Protein AF-A0A528IJU9-F1 (afdb_monomer)

Structure (mmCIF, N/CA/C/O backbone):
data_AF-A0A528IJU9-F1
#
_entry.id   AF-A0A528IJU9-F1
#
loop_
_atom_site.group_PDB
_atom_site.id
_atom_site.type_symbol
_atom_site.label_atom_id
_atom_site.label_alt_id
_atom_site.label_comp_id
_atom_site.label_asym_id
_atom_site.label_entity_id
_atom_site.label_seq_id
_atom_site.pdbx_PDB_ins_code
_atom_site.Cartn_x
_atom_site.Cartn_y
_atom_site.Cartn_z
_atom_site.occupancy
_atom_sit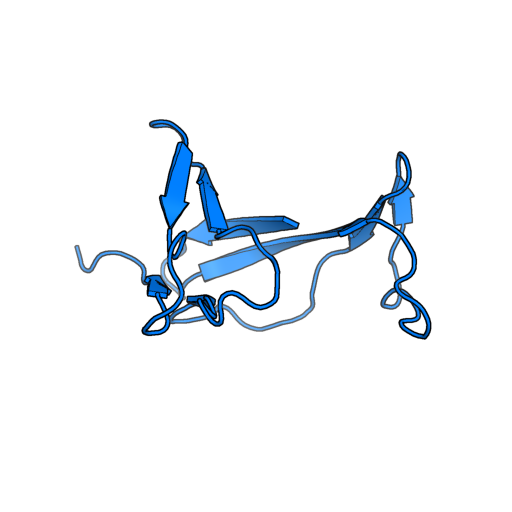e.B_iso_or_equiv
_atom_site.auth_seq_id
_atom_site.auth_comp_id
_atom_site.auth_asym_id
_atom_site.auth_atom_id
_atom_site.pdbx_PDB_model_num
ATOM 1 N N . GLN A 1 1 ? 5.476 -1.451 -2.246 1.00 90.06 1 GLN A N 1
ATOM 2 C CA . GLN A 1 1 ? 5.212 -1.006 -0.862 1.00 90.06 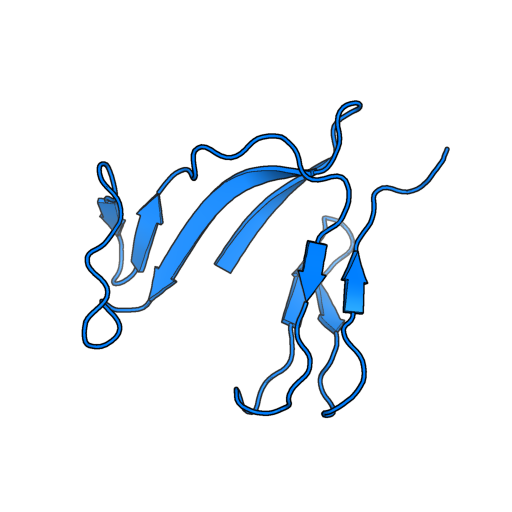1 GLN A CA 1
ATOM 3 C C . GLN A 1 1 ? 4.157 0.078 -0.913 1.00 90.06 1 GLN A C 1
ATOM 5 O O . GLN A 1 1 ? 4.158 0.860 -1.857 1.00 90.06 1 GLN A O 1
ATOM 10 N N . GLU A 1 2 ? 3.259 0.102 0.063 1.00 93.81 2 GLU A N 1
ATOM 11 C CA . GLU A 1 2 ? 2.157 1.058 0.120 1.00 93.81 2 GLU A CA 1
ATOM 12 C C . GLU A 1 2 ? 1.952 1.512 1.559 1.00 93.81 2 GLU A C 1
ATOM 14 O O . GLU A 1 2 ? 2.028 0.697 2.482 1.00 93.81 2 GLU A O 1
ATOM 19 N N . ASP A 1 3 ? 1.670 2.797 1.726 1.00 94.88 3 ASP A N 1
ATOM 20 C CA . ASP A 1 3 ? 1.387 3.415 3.011 1.00 94.88 3 ASP A CA 1
ATOM 21 C C . ASP A 1 3 ? -0.084 3.844 3.042 1.00 94.88 3 ASP A C 1
ATOM 23 O O . ASP A 1 3 ? -0.547 4.646 2.224 1.00 94.88 3 ASP A O 1
ATOM 27 N N . TRP A 1 4 ? -0.827 3.291 3.999 1.00 95.06 4 TRP A N 1
ATOM 28 C CA . TRP A 1 4 ? -2.276 3.445 4.121 1.00 95.06 4 TRP A CA 1
ATOM 29 C C . TRP A 1 4 ? -2.652 4.106 5.448 1.00 95.06 4 TRP A C 1
ATOM 31 O O . TRP A 1 4 ? -2.011 3.886 6.476 1.00 95.06 4 TRP A O 1
ATOM 41 N N . LYS A 1 5 ? -3.731 4.890 5.439 1.00 93.94 5 LYS A N 1
ATOM 42 C CA . LYS A 1 5 ? -4.327 5.509 6.626 1.00 93.94 5 LYS A CA 1
ATOM 43 C C . LYS A 1 5 ? -5.730 4.972 6.853 1.00 93.94 5 LYS A C 1
ATOM 45 O O . LYS A 1 5 ? -6.521 4.868 5.919 1.00 93.94 5 LYS A O 1
ATOM 50 N N . VAL A 1 6 ? -6.051 4.673 8.107 1.00 92.50 6 VAL A N 1
ATOM 51 C CA . VAL A 1 6 ? -7.423 4.358 8.514 1.00 92.50 6 VAL A CA 1
ATOM 52 C C . VAL A 1 6 ? -8.169 5.672 8.730 1.00 92.50 6 VAL A C 1
ATOM 54 O O . VAL A 1 6 ? -7.722 6.523 9.494 1.00 92.50 6 VAL A O 1
ATOM 57 N N . THR A 1 7 ? -9.298 5.837 8.052 1.00 91.31 7 THR A N 1
ATOM 58 C CA . THR A 1 7 ? -10.175 7.009 8.153 1.00 91.31 7 THR A CA 1
ATOM 59 C C . THR A 1 7 ? -11.625 6.555 8.351 1.00 91.31 7 THR A C 1
ATOM 61 O O . THR A 1 7 ? -11.937 5.393 8.072 1.00 91.31 7 THR A O 1
ATOM 64 N N . PRO A 1 8 ? -12.548 7.446 8.762 1.00 89.38 8 PRO A N 1
ATOM 65 C CA . PRO A 1 8 ? -13.969 7.104 8.848 1.00 89.38 8 PRO A CA 1
ATOM 66 C C . PRO A 1 8 ? -14.587 6.641 7.517 1.00 89.38 8 PRO A C 1
ATOM 68 O O . PRO A 1 8 ? -15.560 5.896 7.523 1.00 89.38 8 PRO A O 1
ATOM 71 N N . SER A 1 9 ? -14.033 7.059 6.372 1.00 89.31 9 SER A N 1
ATOM 72 C CA . SER A 1 9 ? -14.497 6.648 5.039 1.00 89.31 9 SER A CA 1
ATOM 73 C C . SER A 1 9 ? -13.846 5.352 4.534 1.00 89.31 9 SER A C 1
ATOM 75 O O . SER A 1 9 ? -14.264 4.825 3.502 1.00 89.31 9 SER A O 1
ATOM 77 N N . GLY A 1 10 ? -12.852 4.815 5.251 1.00 92.00 10 GLY A N 1
ATOM 78 C CA . GLY A 1 10 ? -12.145 3.580 4.913 1.00 92.00 10 GLY A CA 1
ATOM 79 C C . GLY A 1 10 ? -10.623 3.728 4.926 1.00 92.00 10 GLY A C 1
ATOM 80 O O . GLY A 1 10 ? -10.059 4.60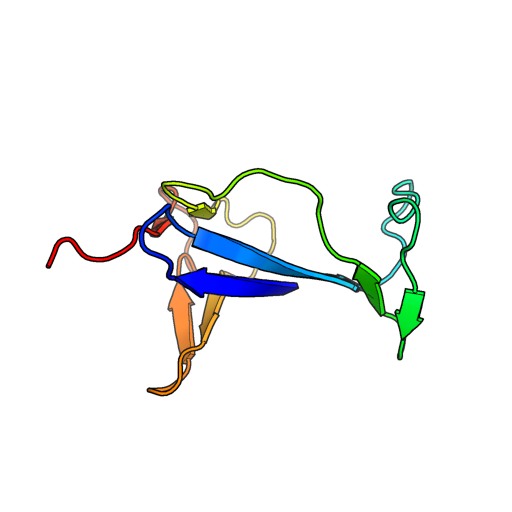4 5.581 1.00 92.00 10 GLY A O 1
ATOM 81 N N . LEU A 1 11 ? -9.947 2.839 4.201 1.00 94.19 11 LEU A N 1
ATOM 82 C CA . LEU A 1 11 ? -8.498 2.827 4.026 1.00 94.19 11 LEU A CA 1
ATOM 83 C C . LEU A 1 11 ? -8.118 3.776 2.885 1.00 94.19 11 LEU A C 1
ATOM 85 O O . LEU A 1 11 ? -8.411 3.507 1.720 1.00 94.19 11 LEU A O 1
ATOM 89 N N . GLU A 1 12 ? -7.473 4.889 3.213 1.00 95.75 12 GLU A N 1
ATOM 90 C CA . GLU A 1 12 ? -6.972 5.859 2.238 1.00 95.75 12 GLU A CA 1
ATOM 91 C C . GLU A 1 12 ? -5.494 5.592 1.950 1.00 95.75 12 GLU A C 1
ATOM 93 O O . GLU A 1 12 ? -4.682 5.522 2.876 1.00 95.75 12 GLU A O 1
ATOM 98 N N . ILE A 1 13 ? -5.128 5.460 0.672 1.00 95.44 13 ILE A N 1
ATOM 99 C CA . ILE A 1 13 ? -3.723 5.333 0.284 1.00 95.44 13 ILE A CA 1
ATOM 100 C C . ILE A 1 13 ? -3.045 6.701 0.313 1.00 95.44 13 ILE A C 1
ATOM 102 O O . ILE A 1 13 ? -3.448 7.644 -0.371 1.00 95.44 13 ILE A O 1
ATOM 106 N N . ALA A 1 14 ? -2.004 6.813 1.131 1.00 94.69 14 ALA A N 1
ATOM 107 C CA . ALA A 1 14 ? -1.206 8.022 1.234 1.00 94.69 14 ALA A CA 1
ATOM 108 C C . ALA A 1 14 ? -0.104 8.043 0.168 1.00 94.69 14 ALA A C 1
ATOM 110 O O . ALA A 1 14 ? 0.112 9.080 -0.461 1.00 94.69 14 ALA A O 1
ATOM 111 N N . GLU A 1 15 ? 0.558 6.902 -0.044 1.00 94.56 15 GLU A N 1
ATOM 112 C CA . GLU A 1 15 ? 1.695 6.757 -0.953 1.00 94.56 15 GLU A CA 1
ATOM 113 C C . GLU A 1 15 ? 1.833 5.304 -1.433 1.00 94.56 15 GLU A C 1
ATOM 115 O O . GLU A 1 15 ? 1.585 4.359 -0.683 1.00 94.56 15 GLU A O 1
ATOM 120 N N . ALA A 1 16 ? 2.255 5.127 -2.683 1.00 93.06 16 ALA A N 1
ATOM 121 C CA . ALA A 1 16 ? 2.656 3.851 -3.257 1.00 93.06 16 ALA A CA 1
ATOM 122 C C . ALA A 1 16 ? 4.066 3.958 -3.837 1.00 93.06 16 ALA A C 1
ATOM 124 O O . ALA A 1 16 ? 4.478 5.002 -4.350 1.00 93.06 16 ALA A O 1
ATOM 125 N N . ARG A 1 17 ? 4.807 2.851 -3.769 1.00 91.62 17 ARG A N 1
ATOM 126 C CA . ARG A 1 17 ? 6.172 2.773 -4.285 1.00 91.62 17 ARG A CA 1
ATOM 127 C C . ARG A 1 17 ? 6.500 1.408 -4.866 1.00 91.62 17 ARG A C 1
ATOM 129 O O . ARG A 1 17 ? 6.255 0.372 -4.238 1.00 91.62 17 ARG A O 1
ATOM 136 N N . ILE A 1 18 ? 7.101 1.424 -6.053 1.00 87.38 18 ILE A N 1
ATOM 137 C CA . ILE A 1 18 ? 7.524 0.232 -6.802 1.00 87.38 18 ILE A CA 1
ATOM 138 C C . ILE A 1 18 ? 9.032 0.281 -7.067 1.00 87.38 18 ILE A C 1
ATOM 140 O O . ILE A 1 18 ? 9.570 1.336 -7.409 1.00 87.38 18 ILE A O 1
ATOM 144 N N . LYS A 1 19 ? 9.728 -0.842 -6.846 1.00 84.38 19 LYS A N 1
ATOM 145 C CA . LYS A 1 19 ? 11.181 -0.932 -7.039 1.00 84.38 19 LYS A CA 1
ATOM 146 C C . LYS A 1 19 ? 11.473 -1.389 -8.455 1.00 84.38 19 LYS A C 1
ATOM 148 O O . LYS A 1 19 ? 11.034 -2.466 -8.850 1.00 84.38 19 LYS A O 1
ATOM 153 N 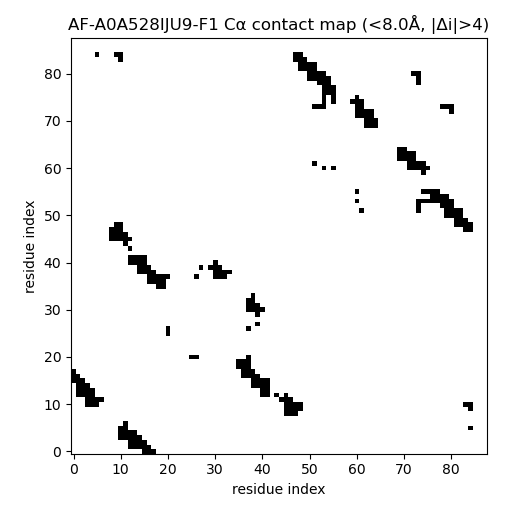N . GLY A 1 20 ? 12.250 -0.585 -9.173 1.00 73.00 20 GLY A N 1
ATOM 154 C CA . GLY A 1 20 ? 12.487 -0.783 -10.597 1.00 73.00 20 GLY A CA 1
ATOM 155 C C . GLY A 1 20 ? 11.254 -0.469 -11.449 1.00 73.00 20 GLY A C 1
ATOM 156 O O . GLY A 1 20 ? 10.108 -0.578 -11.014 1.00 73.00 20 GLY A O 1
ATOM 157 N N . SER A 1 21 ? 11.488 -0.071 -12.696 1.00 61.34 21 SER A N 1
ATOM 158 C CA . SER A 1 21 ? 10.471 -0.166 -13.740 1.00 61.34 21 SER A CA 1
ATOM 159 C C . SER A 1 21 ? 10.375 -1.647 -14.099 1.00 61.34 21 SER A C 1
ATOM 161 O O . SER A 1 21 ? 11.187 -2.144 -14.882 1.00 61.34 21 SER A O 1
ATOM 163 N N . GLY A 1 22 ? 9.475 -2.394 -13.451 1.00 53.62 22 GLY A N 1
ATOM 164 C CA . GLY A 1 22 ? 9.199 -3.774 -13.857 1.00 53.62 22 GLY A CA 1
ATOM 165 C C . GLY A 1 22 ? 9.019 -3.806 -15.375 1.00 53.62 22 GLY A C 1
ATOM 166 O O . GLY A 1 22 ? 8.398 -2.892 -15.913 1.00 53.62 22 GLY A O 1
ATOM 167 N N . ALA A 1 23 ? 9.641 -4.767 -16.062 1.00 41.16 23 ALA A N 1
ATOM 168 C CA . ALA A 1 23 ? 9.674 -4.817 -17.523 1.00 41.16 23 ALA A CA 1
ATOM 169 C C . ALA A 1 23 ? 8.275 -4.539 -18.115 1.00 41.16 23 ALA A C 1
ATOM 171 O O . ALA A 1 23 ? 7.374 -5.362 -17.983 1.00 41.16 23 ALA A O 1
ATOM 172 N N . GLY A 1 24 ? 8.085 -3.353 -18.707 1.00 55.81 24 GLY A N 1
ATOM 173 C CA . GLY A 1 24 ? 6.826 -2.943 -19.340 1.00 55.81 24 GLY A CA 1
ATOM 174 C C . GLY A 1 24 ? 5.814 -2.159 -18.490 1.00 55.81 24 GLY A C 1
ATOM 175 O O . GLY A 1 24 ? 4.730 -1.886 -18.995 1.00 55.81 24 GLY A O 1
ATOM 176 N N . MET A 1 25 ? 6.119 -1.764 -17.249 1.00 59.53 25 MET A N 1
ATOM 177 C CA . MET A 1 25 ? 5.270 -0.835 -16.486 1.00 59.53 25 MET A CA 1
ATOM 178 C C . MET A 1 25 ? 5.880 0.569 -16.469 1.00 59.53 25 MET A C 1
ATOM 180 O O . MET A 1 25 ? 6.860 0.825 -15.767 1.00 59.53 25 MET A O 1
ATOM 184 N N . GLU A 1 26 ? 5.289 1.476 -17.246 1.00 71.69 26 GLU A N 1
ATOM 185 C CA . GLU A 1 26 ? 5.557 2.913 -17.156 1.00 71.69 26 GLU A CA 1
ATOM 186 C C . GLU A 1 26 ? 5.072 3.415 -15.780 1.00 71.69 26 GLU A C 1
ATOM 188 O O . GLU A 1 26 ? 3.931 3.126 -15.394 1.00 71.69 26 GLU A O 1
ATOM 193 N N . PRO A 1 27 ? 5.908 4.123 -15.001 1.00 74.44 27 PRO A N 1
ATOM 194 C CA . PRO A 1 27 ? 5.472 4.728 -13.751 1.00 74.44 27 PRO A CA 1
ATOM 195 C C . PRO A 1 27 ? 4.265 5.651 -13.992 1.00 74.44 27 PRO A C 1
ATOM 197 O O . PRO A 1 27 ? 4.262 6.391 -14.977 1.00 74.44 27 PRO A O 1
ATOM 200 N N . PRO A 1 28 ? 3.254 5.662 -13.104 1.00 80.19 28 PRO A N 1
ATOM 201 C CA . PRO A 1 28 ? 2.118 6.570 -13.230 1.00 80.19 28 PRO A CA 1
ATOM 202 C C . PRO A 1 28 ? 2.543 8.037 -13.356 1.00 80.19 28 PRO A C 1
ATOM 204 O O . PRO A 1 28 ? 3.573 8.444 -12.813 1.00 80.19 28 PRO A O 1
ATOM 207 N N . GLU A 1 29 ? 1.722 8.858 -14.010 1.00 81.81 29 GLU A N 1
ATOM 208 C CA . GLU A 1 29 ? 1.974 10.296 -14.126 1.00 81.81 29 GLU A 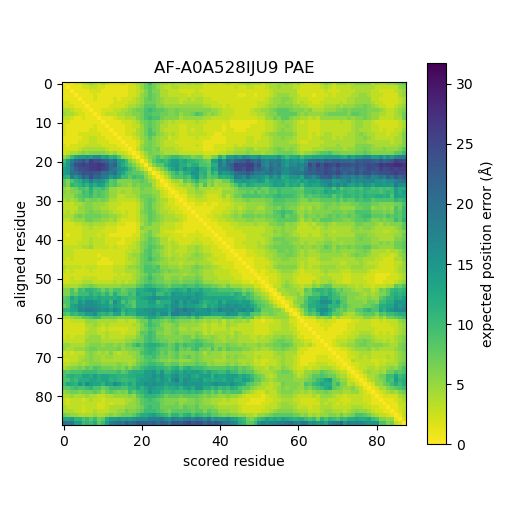CA 1
ATOM 209 C C . GLU A 1 29 ? 2.187 10.940 -12.742 1.00 81.81 29 GLU A C 1
ATOM 211 O O . GLU A 1 29 ? 1.437 10.700 -11.792 1.00 81.81 29 GLU A O 1
ATOM 216 N N . GLY A 1 30 ? 3.237 11.757 -12.624 1.00 83.75 30 GLY A N 1
ATOM 217 C CA . GLY A 1 30 ? 3.635 12.377 -11.358 1.00 83.75 30 GLY A CA 1
ATOM 218 C C . GLY A 1 30 ? 4.466 11.476 -10.438 1.00 83.75 30 GLY A C 1
ATOM 219 O O . GLY A 1 30 ? 4.749 11.876 -9.309 1.00 83.75 30 GLY A O 1
ATOM 220 N N . SER A 1 31 ? 4.877 10.289 -10.897 1.00 89.12 31 SER A N 1
ATOM 221 C CA . SER A 1 31 ? 5.843 9.461 -10.171 1.00 89.12 31 SER A CA 1
ATOM 222 C C . SER A 1 31 ? 7.212 10.129 -10.108 1.00 89.12 31 SER A C 1
ATOM 224 O O . SER A 1 31 ? 7.726 10.632 -11.106 1.00 89.12 31 SER A O 1
ATOM 226 N N . VAL A 1 32 ? 7.840 10.076 -8.936 1.00 89.38 32 VAL A N 1
ATOM 227 C CA . VAL A 1 32 ? 9.199 10.572 -8.713 1.00 89.38 32 VAL A CA 1
ATOM 228 C C . VAL A 1 32 ? 10.111 9.397 -8.401 1.00 89.38 32 VAL A C 1
ATOM 230 O O . VAL A 1 32 ? 9.822 8.605 -7.505 1.00 89.38 32 VAL A O 1
ATOM 233 N N . LEU A 1 33 ? 11.228 9.294 -9.120 1.00 89.62 33 LEU A N 1
ATOM 234 C CA . LEU A 1 33 ? 12.260 8.308 -8.821 1.00 89.62 33 LEU A CA 1
ATOM 235 C C . LEU A 1 33 ? 13.072 8.769 -7.602 1.00 89.62 33 LEU A C 1
ATOM 237 O O . LEU A 1 33 ? 13.704 9.824 -7.636 1.00 89.62 33 LEU A O 1
ATOM 241 N N . ARG A 1 34 ? 13.058 7.980 -6.527 1.00 89.31 34 ARG A N 1
ATOM 242 C CA . ARG A 1 34 ? 13.833 8.201 -5.299 1.00 89.31 34 ARG A CA 1
ATOM 243 C C . ARG A 1 34 ? 14.505 6.900 -4.889 1.00 89.31 34 ARG A C 1
ATOM 245 O O . ARG A 1 34 ? 13.825 5.900 -4.687 1.00 89.31 34 ARG A O 1
ATOM 252 N N . ASP A 1 35 ? 15.833 6.900 -4.815 1.00 87.44 35 ASP A N 1
ATOM 253 C CA . ASP A 1 35 ? 16.634 5.755 -4.352 1.00 87.44 35 ASP A CA 1
ATOM 254 C C . ASP A 1 35 ? 16.288 4.417 -5.045 1.00 87.44 35 ASP A C 1
ATOM 256 O O . ASP A 1 35 ? 16.227 3.355 -4.423 1.00 87.44 35 ASP A O 1
ATOM 260 N N . GLY A 1 36 ? 16.016 4.460 -6.357 1.00 86.31 36 GLY A N 1
ATOM 261 C CA . GLY A 1 36 ? 15.647 3.282 -7.158 1.00 86.31 36 GLY A CA 1
ATOM 262 C C . GLY A 1 36 ? 14.180 2.840 -7.041 1.00 86.31 36 GLY A C 1
ATOM 263 O O . GLY A 1 36 ? 13.803 1.804 -7.598 1.00 86.31 36 GLY A O 1
ATOM 264 N N . TRP A 1 37 ? 13.349 3.620 -6.349 1.00 89.69 37 TRP A N 1
ATOM 265 C CA . TRP A 1 37 ? 11.906 3.428 -6.235 1.00 89.69 37 TRP A CA 1
ATOM 266 C C . TRP A 1 37 ? 11.145 4.528 -6.961 1.00 89.69 37 TRP A C 1
ATOM 268 O O . TRP A 1 37 ? 11.412 5.711 -6.768 1.00 89.69 37 TRP A O 1
ATOM 278 N N . TRP A 1 38 ? 10.147 4.149 -7.748 1.00 90.50 38 TRP A N 1
ATOM 279 C CA . TRP A 1 38 ? 9.159 5.097 -8.249 1.00 90.50 38 TRP A CA 1
ATOM 280 C C . TRP A 1 38 ? 8.103 5.313 -7.178 1.00 90.50 38 TRP A C 1
ATOM 282 O O . TRP A 1 38 ? 7.406 4.368 -6.808 1.00 90.50 38 TRP A O 1
ATOM 292 N N . VAL A 1 39 ? 8.015 6.541 -6.677 1.00 92.19 39 VAL A N 1
ATOM 293 C CA . VAL A 1 39 ? 7.109 6.956 -5.604 1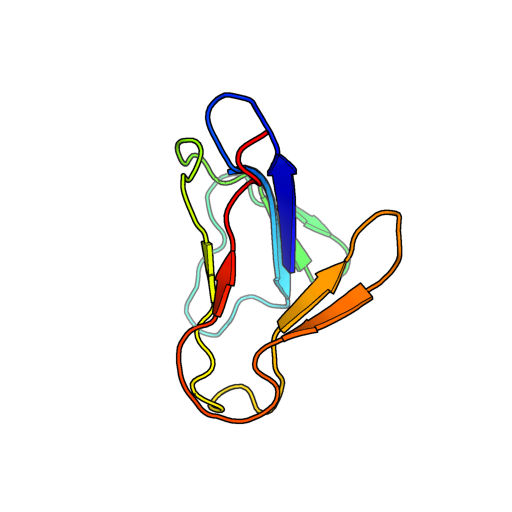.00 92.19 39 VAL A CA 1
ATOM 294 C C . VAL A 1 39 ? 6.003 7.821 -6.191 1.00 92.19 39 VAL A C 1
ATOM 296 O O . VAL A 1 39 ? 6.285 8.774 -6.916 1.00 92.19 39 VAL A O 1
ATOM 299 N N . TYR A 1 40 ? 4.750 7.512 -5.874 1.00 91.44 40 TYR A N 1
ATOM 300 C CA . TYR A 1 40 ? 3.590 8.257 -6.358 1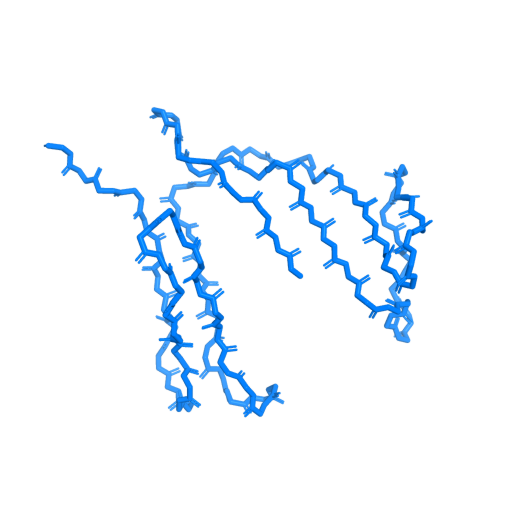.00 91.44 40 TYR A CA 1
ATOM 301 C C . TYR A 1 40 ? 2.425 8.186 -5.371 1.00 91.44 40 TYR A C 1
ATOM 303 O O . TYR A 1 40 ? 2.370 7.314 -4.505 1.00 91.44 40 TYR A O 1
ATOM 311 N N . LYS A 1 41 ? 1.460 9.101 -5.517 1.00 92.06 41 LYS A N 1
ATOM 312 C CA . LYS A 1 41 ? 0.188 9.055 -4.787 1.00 92.06 41 LYS A CA 1
ATOM 313 C C . LYS A 1 41 ? -0.919 8.544 -5.716 1.00 92.06 41 LYS A C 1
ATOM 315 O O . LYS A 1 41 ? -1.327 9.284 -6.615 1.00 92.06 41 LYS A O 1
ATOM 320 N N . PRO A 1 42 ? -1.427 7.315 -5.520 1.00 90.62 42 PRO A N 1
ATOM 321 C CA . PRO A 1 42 ? -2.535 6.804 -6.318 1.00 90.62 42 PRO A CA 1
ATOM 322 C C . PRO A 1 42 ? -3.796 7.653 -6.132 1.00 90.62 42 PRO A C 1
ATOM 324 O O . PRO A 1 42 ? -4.132 8.064 -5.022 1.00 90.62 42 PRO A O 1
ATOM 327 N N . ARG A 1 43 ? -4.524 7.896 -7.225 1.00 90.31 43 ARG A N 1
ATOM 328 C CA . ARG A 1 43 ? -5.792 8.643 -7.222 1.00 90.31 43 ARG A CA 1
ATOM 329 C C . ARG A 1 43 ? -6.980 7.685 -7.196 1.00 90.31 43 ARG A C 1
ATOM 331 O O . ARG A 1 43 ? -7.742 7.601 -8.152 1.00 90.31 43 ARG A O 1
ATOM 338 N N . ILE A 1 44 ? -7.104 6.940 -6.104 1.00 91.69 44 ILE A N 1
ATOM 339 C CA . ILE A 1 44 ? -8.221 6.018 -5.870 1.00 91.69 44 ILE A CA 1
ATOM 340 C C . ILE A 1 44 ? -9.061 6.498 -4.688 1.00 91.69 44 ILE A C 1
ATOM 342 O O . ILE A 1 44 ? -8.552 7.144 -3.774 1.00 91.69 44 ILE A O 1
ATOM 346 N N . ALA A 1 45 ? -10.356 6.180 -4.705 1.00 94.12 45 ALA A N 1
ATOM 347 C CA . ALA A 1 45 ? -11.228 6.438 -3.563 1.00 94.12 45 ALA A CA 1
ATOM 348 C C . ALA A 1 45 ? -10.777 5.621 -2.333 1.00 94.12 45 ALA A C 1
ATOM 350 O O . ALA A 1 45 ? -10.123 4.585 -2.502 1.00 94.12 45 ALA A O 1
ATOM 351 N N . PRO A 1 46 ? -11.150 6.024 -1.106 1.00 94.25 46 PRO A N 1
ATOM 352 C CA . PRO A 1 46 ? -10.938 5.202 0.079 1.00 94.25 46 PRO A CA 1
ATOM 353 C C . PRO A 1 46 ? -11.506 3.788 -0.100 1.00 94.25 46 PRO A C 1
ATOM 355 O O . PRO A 1 46 ? -12.623 3.592 -0.585 1.00 94.25 46 PRO A O 1
ATOM 358 N N . GLN A 1 47 ? -10.716 2.788 0.277 1.00 95.00 47 GLN A N 1
ATOM 359 C CA . GLN A 1 47 ? -11.048 1.379 0.113 1.00 95.00 47 GLN A CA 1
ATOM 360 C C . GLN A 1 47 ? -11.703 0.840 1.384 1.00 95.00 47 GLN A C 1
ATOM 362 O O . GLN A 1 47 ? -11.196 1.017 2.489 1.00 95.00 47 GLN A O 1
ATOM 367 N N . ARG A 1 48 ? -12.813 0.105 1.249 1.00 93.25 48 ARG A N 1
ATOM 368 C CA . ARG A 1 48 ? -13.445 -0.561 2.408 1.00 93.25 48 ARG A CA 1
ATOM 369 C C . ARG A 1 48 ? -12.638 -1.755 2.919 1.00 93.25 48 ARG A C 1
ATOM 371 O O . ARG A 1 48 ? -12.780 -2.156 4.069 1.00 93.25 48 ARG A O 1
ATOM 378 N N . ARG A 1 49 ? -11.845 -2.366 2.038 1.00 92.50 49 ARG A N 1
ATOM 379 C CA . ARG A 1 49 ? -10.993 -3.517 2.330 1.00 92.50 49 ARG A CA 1
ATOM 380 C C . ARG A 1 49 ? -9.813 -3.560 1.373 1.00 92.50 49 ARG A C 1
ATOM 382 O O . ARG A 1 49 ? -9.963 -3.158 0.223 1.00 92.50 49 ARG A O 1
ATOM 389 N N . LEU A 1 50 ? -8.702 -4.125 1.825 1.00 91.12 50 LEU A N 1
ATOM 390 C CA . LEU A 1 50 ? -7.592 -4.534 0.965 1.00 91.12 50 LEU A CA 1
ATOM 391 C C . LEU A 1 50 ? -7.604 -6.051 0.855 1.00 91.12 50 LEU A C 1
ATOM 3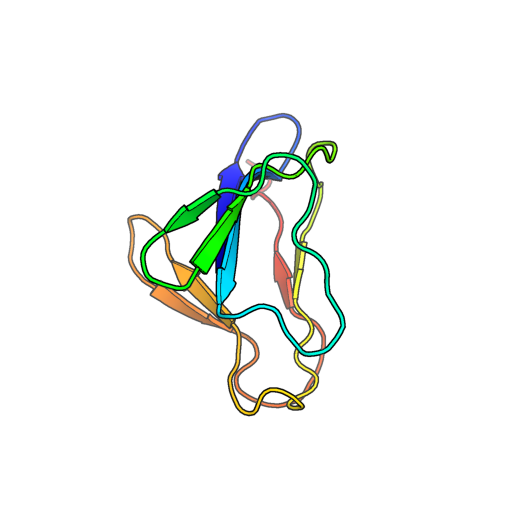93 O O . LEU A 1 50 ? -7.789 -6.743 1.856 1.00 91.12 50 LEU A O 1
ATOM 397 N N . VAL A 1 51 ? -7.432 -6.563 -0.358 1.00 91.00 51 VAL A N 1
ATOM 398 C CA . VAL A 1 51 ? -7.339 -8.000 -0.621 1.00 91.00 51 VAL A CA 1
ATOM 399 C C . VAL A 1 51 ? -5.902 -8.292 -1.013 1.00 91.00 51 VAL A C 1
ATOM 401 O O . VAL A 1 51 ? -5.447 -7.894 -2.080 1.00 91.00 51 VAL A O 1
ATOM 404 N N . LEU A 1 52 ? -5.186 -8.958 -0.119 1.00 88.19 52 LEU A N 1
ATOM 405 C CA . LEU A 1 52 ? -3.793 -9.325 -0.289 1.00 88.19 52 LEU A CA 1
ATOM 406 C C . LEU A 1 52 ? -3.733 -10.746 -0.848 1.00 88.19 52 LEU A C 1
ATOM 408 O O . LEU A 1 52 ? -4.120 -11.711 -0.180 1.00 88.19 52 LEU A O 1
ATOM 412 N N . ALA A 1 53 ? -3.285 -10.871 -2.095 1.00 84.25 53 ALA A N 1
ATOM 413 C CA . ALA A 1 53 ? -3.137 -12.167 -2.743 1.00 84.25 53 ALA A CA 1
ATOM 414 C C . ALA A 1 53 ? -2.017 -12.973 -2.071 1.00 84.25 53 ALA A C 1
ATOM 416 O O . ALA A 1 53 ? -0.895 -12.490 -1.961 1.00 84.25 53 ALA A O 1
ATOM 417 N N . ALA A 1 54 ? -2.305 -14.203 -1.651 1.00 80.88 54 ALA A N 1
ATOM 418 C CA . ALA A 1 54 ? -1.330 -15.128 -1.071 1.00 80.88 54 ALA A CA 1
ATOM 419 C C . ALA A 1 54 ? -1.089 -16.310 -2.023 1.00 80.88 54 ALA A C 1
ATOM 421 O O . ALA A 1 54 ? -1.166 -17.471 -1.638 1.00 80.88 54 ALA A O 1
ATOM 422 N N . SER A 1 55 ? -0.842 -16.024 -3.306 1.00 73.75 55 SER A N 1
ATOM 423 C CA . SER A 1 55 ? -0.701 -17.066 -4.336 1.00 73.75 55 SER A CA 1
ATOM 424 C C . SER A 1 55 ? 0.597 -17.875 -4.226 1.00 73.75 55 SER A C 1
ATOM 426 O O . SER A 1 55 ? 0.753 -18.867 -4.929 1.00 73.75 55 SER A O 1
ATOM 428 N N . GLY A 1 56 ? 1.553 -17.440 -3.398 1.00 67.81 56 GLY A N 1
ATOM 429 C CA . GLY A 1 56 ? 2.894 -18.028 -3.310 1.00 67.81 56 GLY A CA 1
ATOM 430 C C . GLY A 1 56 ? 3.806 -17.710 -4.502 1.00 67.81 56 GLY A C 1
ATOM 431 O O . GLY A 1 56 ? 4.982 -18.056 -4.471 1.00 67.81 56 GLY A O 1
ATOM 432 N N . ALA A 1 57 ? 3.307 -17.014 -5.532 1.00 66.94 57 ALA A N 1
ATOM 433 C CA . ALA A 1 57 ? 4.059 -16.715 -6.754 1.00 66.94 57 ALA A CA 1
ATOM 434 C C . ALA A 1 57 ? 5.246 -15.762 -6.531 1.00 66.94 57 ALA A C 1
ATOM 436 O O . ALA A 1 57 ? 6.200 -15.767 -7.303 1.00 66.94 57 ALA A O 1
ATOM 437 N N . THR A 1 58 ? 5.194 -14.946 -5.479 1.00 66.56 58 THR A N 1
ATOM 438 C CA . THR A 1 58 ? 6.247 -13.993 -5.110 1.00 66.56 58 THR A CA 1
ATOM 439 C C . THR A 1 58 ? 7.326 -14.603 -4.216 1.00 66.56 58 THR A C 1
ATOM 441 O O . THR A 1 58 ? 8.295 -13.918 -3.912 1.00 66.56 58 THR A O 1
ATOM 444 N N . GLY A 1 59 ? 7.176 -15.858 -3.765 1.00 64.06 59 GLY A N 1
ATOM 445 C CA . GLY A 1 59 ? 8.088 -16.522 -2.818 1.00 64.06 59 GLY A CA 1
ATOM 446 C C . GLY A 1 59 ? 8.044 -15.968 -1.384 1.00 64.06 59 GLY A C 1
ATOM 447 O O . GLY A 1 59 ? 8.383 -16.675 -0.439 1.00 64.06 59 GLY A O 1
ATOM 448 N N . GLU A 1 60 ? 7.564 -14.737 -1.216 1.00 70.56 60 GLU A N 1
ATOM 449 C CA . GLU A 1 60 ? 7.390 -14.034 0.052 1.00 70.56 60 GLU A CA 1
ATOM 450 C C . GLU A 1 60 ? 5.926 -13.604 0.235 1.00 70.56 60 GLU A C 1
ATOM 452 O O . GLU A 1 60 ? 5.213 -13.341 -0.741 1.00 70.56 60 GLU A O 1
ATOM 457 N N . GLY A 1 61 ? 5.483 -13.547 1.495 1.00 82.88 61 GLY A N 1
ATOM 458 C CA . GLY A 1 61 ? 4.171 -13.024 1.877 1.00 82.88 61 GLY A CA 1
ATOM 459 C C . GLY A 1 61 ? 4.142 -11.494 1.958 1.00 82.88 61 GLY A C 1
ATOM 460 O O . GLY A 1 61 ? 5.028 -10.792 1.479 1.00 82.88 61 GLY A O 1
ATOM 461 N N . TRP A 1 62 ? 3.116 -10.964 2.613 1.00 88.38 62 TRP A N 1
ATOM 462 C CA . TRP A 1 62 ? 2.961 -9.539 2.887 1.00 88.38 62 TRP A CA 1
ATOM 463 C C . TRP A 1 62 ? 3.476 -9.194 4.278 1.00 88.38 62 TRP A C 1
ATOM 465 O O . TRP A 1 62 ? 3.169 -9.891 5.240 1.00 88.38 62 TRP A O 1
ATOM 475 N N . THR A 1 63 ? 4.152 -8.060 4.419 1.00 90.81 63 THR A N 1
ATOM 476 C CA . THR A 1 63 ? 4.506 -7.513 5.734 1.00 90.81 63 THR A CA 1
ATOM 477 C C . THR A 1 63 ? 3.598 -6.335 6.051 1.00 90.81 63 THR A C 1
ATOM 479 O O . THR A 1 63 ? 3.651 -5.306 5.380 1.00 90.81 63 THR A O 1
ATOM 482 N N . LEU A 1 64 ? 2.766 -6.471 7.086 1.00 91.06 64 LEU A N 1
ATOM 483 C CA . LEU A 1 64 ? 1.948 -5.381 7.611 1.00 91.06 64 LEU A CA 1
ATOM 484 C C . LEU A 1 64 ? 2.654 -4.751 8.807 1.00 91.06 64 LEU A C 1
ATOM 486 O O . LEU A 1 64 ? 2.800 -5.399 9.842 1.00 91.06 64 LEU A O 1
ATOM 490 N N . CYS A 1 65 ? 3.032 -3.483 8.682 1.00 91.81 65 CYS A N 1
ATOM 491 C CA . CYS A 1 65 ? 3.643 -2.705 9.754 1.00 91.81 65 CYS A CA 1
ATOM 492 C C . CYS A 1 65 ? 2.662 -1.690 10.344 1.00 91.81 65 CYS A C 1
ATOM 494 O O . CYS A 1 65 ? 1.933 -1.013 9.624 1.00 91.81 65 CYS A O 1
ATOM 496 N N . THR A 1 66 ? 2.670 -1.577 11.669 1.00 90.56 66 THR A N 1
ATOM 497 C CA . THR A 1 66 ? 1.917 -0.589 12.450 1.00 90.56 66 THR A CA 1
ATOM 498 C C . THR A 1 66 ? 2.828 0.016 13.519 1.00 90.56 66 THR A C 1
ATOM 500 O O . THR A 1 66 ? 3.960 -0.431 13.702 1.00 90.56 66 THR A O 1
ATOM 503 N N . VAL A 1 67 ? 2.321 0.981 14.292 1.00 89.81 67 VAL A N 1
ATOM 504 C CA . VAL A 1 67 ? 3.045 1.526 15.457 1.00 89.81 67 VAL A CA 1
ATOM 505 C C . VAL A 1 67 ? 3.370 0.468 16.522 1.00 89.81 67 VAL A C 1
ATOM 507 O O . VAL A 1 67 ? 4.270 0.674 17.326 1.00 89.81 67 VAL A O 1
ATOM 510 N N . GLN A 1 68 ? 2.663 -0.666 16.525 1.00 91.38 68 GLN A N 1
ATOM 511 C CA . GLN A 1 68 ? 2.885 -1.778 17.455 1.00 91.38 68 GLN A CA 1
ATOM 512 C C . GLN A 1 68 ? 3.908 -2.801 16.933 1.00 91.38 68 GLN A C 1
ATOM 514 O O . GLN A 1 68 ? 4.222 -3.762 17.630 1.00 91.38 68 GLN A O 1
ATOM 519 N N . GLY A 1 69 ? 4.421 -2.613 15.714 1.00 92.94 69 GLY A N 1
ATOM 520 C CA . GLY A 1 69 ? 5.360 -3.520 15.064 1.00 92.94 69 GLY A CA 1
ATOM 521 C C . GLY A 1 69 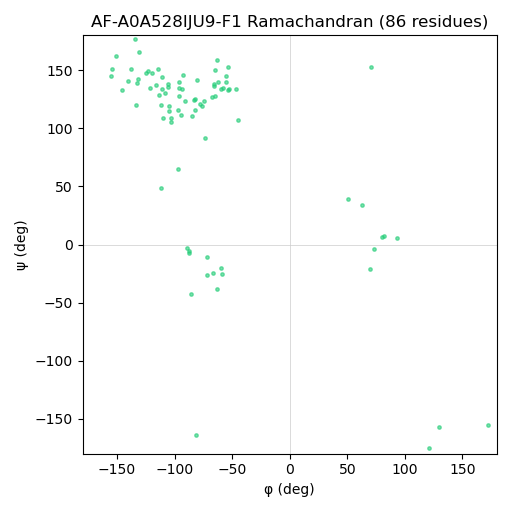? 4.845 -4.074 13.739 1.00 92.94 69 GLY A C 1
ATOM 522 O O . GLY A 1 69 ? 3.788 -3.680 13.234 1.00 92.94 69 GLY A O 1
ATOM 523 N N . CYS A 1 70 ? 5.627 -4.987 13.167 1.00 93.25 70 CYS A N 1
ATOM 524 C CA . CYS A 1 70 ? 5.352 -5.612 11.879 1.00 93.25 70 CYS A CA 1
ATOM 525 C C . CYS A 1 70 ? 4.988 -7.087 12.040 1.00 93.25 70 CYS A C 1
ATOM 527 O O . CYS A 1 70 ? 5.553 -7.787 12.879 1.00 93.25 70 CYS A O 1
ATOM 529 N N . ARG A 1 71 ? 4.069 -7.565 11.200 1.00 90.50 71 ARG A N 1
ATOM 530 C CA . ARG A 1 71 ? 3.681 -8.976 11.113 1.00 90.50 71 ARG A CA 1
ATOM 531 C C . ARG A 1 71 ? 3.670 -9.451 9.665 1.00 90.50 71 ARG A C 1
ATOM 533 O O . ARG A 1 71 ? 3.237 -8.713 8.781 1.00 90.50 71 ARG A O 1
ATOM 540 N N . GLU A 1 72 ? 4.100 -10.687 9.445 1.00 89.25 72 GLU A N 1
ATOM 541 C CA . GLU A 1 72 ? 3.975 -11.363 8.151 1.00 89.25 72 GLU A CA 1
ATOM 542 C C . GLU A 1 72 ? 2.554 -11.928 7.977 1.00 89.25 72 GLU A C 1
ATOM 544 O O . GLU A 1 72 ? 1.952 -12.442 8.920 1.00 89.25 72 GLU A O 1
ATOM 549 N N . LEU A 1 73 ? 2.017 -11.838 6.763 1.00 87.19 73 LEU A N 1
ATOM 550 C CA . LEU A 1 73 ? 0.701 -12.317 6.349 1.00 87.19 73 LEU A CA 1
ATOM 551 C C . LEU A 1 73 ? 0.849 -13.105 5.043 1.00 87.19 73 LEU A C 1
ATOM 553 O O . LEU A 1 73 ? 1.575 -12.684 4.149 1.00 87.19 73 LEU A O 1
ATOM 557 N N . GLY A 1 74 ? 0.150 -14.232 4.895 1.00 81.81 74 GLY A N 1
ATOM 558 C CA . GLY A 1 74 ? 0.158 -14.986 3.632 1.00 81.81 74 GLY A CA 1
ATOM 559 C C . GLY A 1 74 ? 1.531 -15.540 3.225 1.00 81.81 74 GLY A C 1
ATOM 560 O O . GLY A 1 74 ? 1.844 -15.577 2.041 1.00 81.81 74 GLY A O 1
ATOM 561 N N . LYS A 1 75 ? 2.367 -15.934 4.201 1.00 77.38 75 LYS A N 1
ATOM 562 C CA . LYS A 1 75 ? 3.695 -16.533 3.959 1.00 77.38 75 LYS A CA 1
ATOM 563 C C . LYS A 1 75 ? 3.617 -17.865 3.208 1.00 77.38 75 LYS A C 1
ATOM 565 O O . LYS A 1 75 ? 4.467 -18.155 2.375 1.00 77.38 75 LYS A O 1
ATOM 570 N N . ALA A 1 76 ? 2.617 -18.680 3.528 1.00 76.75 76 ALA A N 1
ATOM 571 C CA . ALA A 1 76 ? 2.306 -19.890 2.781 1.00 76.75 76 ALA A CA 1
ATOM 572 C C . ALA A 1 76 ? 1.266 -19.572 1.704 1.00 76.75 76 ALA A C 1
ATOM 574 O O . ALA A 1 76 ? 0.379 -18.744 1.925 1.00 76.75 76 ALA A O 1
ATOM 575 N N . ALA A 1 77 ? 1.367 -20.260 0.566 1.00 76.94 77 ALA A N 1
ATOM 576 C CA . ALA A 1 77 ? 0.343 -20.197 -0.464 1.00 76.94 77 ALA A CA 1
ATOM 577 C C . ALA A 1 77 ? -1.012 -20.638 0.111 1.00 76.94 77 ALA A C 1
ATOM 579 O O . ALA A 1 77 ? -1.092 -21.644 0.820 1.00 76.94 77 ALA A O 1
ATOM 580 N N . GLY A 1 78 ? -2.067 -19.887 -0.188 1.00 80.19 78 GLY A N 1
ATOM 581 C CA . GLY A 1 78 ? -3.398 -20.163 0.334 1.00 80.19 78 GLY A CA 1
ATOM 582 C C . GLY A 1 78 ? -4.400 -19.066 0.006 1.00 80.19 78 GLY A C 1
ATOM 583 O O . GLY A 1 78 ? -4.248 -18.324 -0.967 1.00 80.19 78 GLY A O 1
ATOM 584 N N . ASP A 1 79 ? -5.435 -18.971 0.836 1.00 79.94 79 ASP A N 1
ATOM 585 C CA . ASP A 1 79 ? -6.507 -18.002 0.641 1.00 79.94 79 ASP A CA 1
ATOM 586 C C . ASP A 1 79 ? -6.021 -16.555 0.780 1.00 79.94 79 ASP A C 1
ATOM 588 O O . ASP A 1 79 ? -5.093 -16.224 1.525 1.00 79.94 79 ASP A O 1
ATOM 592 N N . THR A 1 80 ? -6.692 -15.654 0.061 1.00 84.38 80 THR A N 1
ATOM 593 C CA . THR A 1 80 ? -6.409 -14.219 0.123 1.00 84.38 80 THR A CA 1
ATOM 594 C C . THR A 1 80 ? -6.608 -13.678 1.537 1.00 84.38 80 THR A C 1
ATOM 596 O O . THR A 1 80 ? -7.657 -13.892 2.148 1.00 84.38 80 THR A O 1
ATOM 599 N N . THR A 1 81 ? -5.654 -12.889 2.027 1.00 88.50 81 THR A N 1
ATOM 600 C CA . THR A 1 81 ? -5.809 -12.175 3.299 1.00 88.50 81 THR A CA 1
ATOM 601 C C . THR A 1 81 ? -6.578 -10.880 3.066 1.00 88.50 81 THR A C 1
ATOM 603 O O . THR A 1 81 ? -6.173 -10.051 2.255 1.00 88.50 81 THR A O 1
ATOM 606 N N . VAL A 1 82 ? -7.685 -10.675 3.782 1.00 90.62 82 VAL A N 1
ATOM 607 C CA . VAL A 1 82 ? -8.493 -9.452 3.666 1.00 90.62 82 VAL A CA 1
ATOM 608 C C . VAL A 1 82 ? -8.256 -8.553 4.873 1.00 90.62 82 VAL A C 1
ATOM 610 O O . VAL A 1 82 ? -8.556 -8.934 6.001 1.00 90.62 82 VAL A O 1
ATOM 613 N N . LEU A 1 83 ? -7.761 -7.339 4.636 1.00 90.81 83 LEU A N 1
ATOM 614 C CA . LEU A 1 83 ? -7.630 -6.303 5.659 1.00 90.81 83 LEU A CA 1
ATOM 615 C C . LEU A 1 83 ? -8.832 -5.362 5.614 1.00 90.81 83 LEU A C 1
ATOM 617 O O . LEU A 1 83 ? -9.235 -4.916 4.540 1.00 90.81 83 LEU A O 1
ATOM 621 N N . LYS A 1 84 ? -9.386 -5.044 6.784 1.00 91.75 84 LYS A N 1
ATOM 622 C CA . LYS A 1 84 ? -10.488 -4.093 6.971 1.00 91.75 84 LYS A CA 1
ATOM 623 C C . LYS A 1 84 ? -10.210 -3.226 8.202 1.00 91.75 84 LYS A C 1
ATOM 625 O O . LYS A 1 84 ? -9.549 -3.716 9.121 1.00 91.75 84 LYS A O 1
ATOM 630 N N . PRO A 1 85 ? -10.710 -1.981 8.247 1.00 88.81 85 PRO A N 1
ATOM 631 C CA . PRO A 1 85 ? -10.814 -1.240 9.500 1.00 88.81 85 PRO A CA 1
ATOM 632 C C . PRO A 1 85 ? -11.614 -2.047 10.534 1.00 88.81 85 PRO A C 1
ATOM 634 O O . PRO A 1 85 ? -12.551 -2.754 10.160 1.00 88.81 85 PRO A O 1
ATOM 637 N N . CYS A 1 86 ? -11.251 -1.947 11.813 1.00 84.12 86 CYS A N 1
ATOM 638 C CA . CYS A 1 86 ? -12.066 -2.515 12.883 1.00 84.12 86 CYS A CA 1
ATOM 639 C C . CYS A 1 86 ? -13.400 -1.766 12.965 1.00 84.12 86 CYS A C 1
ATOM 641 O O . CYS A 1 86 ? -13.425 -0.536 12.879 1.00 84.12 86 CYS A O 1
ATOM 643 N N . GLU A 1 87 ? -14.487 -2.506 13.152 1.00 77.88 87 GLU A N 1
ATOM 644 C CA . GLU A 1 87 ? -15.751 -1.928 13.601 1.00 77.88 87 GLU A CA 1
ATOM 645 C C . GLU A 1 87 ? -15.578 -1.616 15.094 1.00 77.88 87 GLU A C 1
ATOM 647 O O . GLU A 1 87 ? -15.106 -2.470 15.849 1.00 77.88 87 GLU A O 1
ATOM 652 N N . GLY A 1 88 ? -15.794 -0.352 15.465 1.00 59.00 88 GLY A N 1
ATOM 653 C CA . GLY A 1 88 ? -15.637 0.134 16.839 1.00 59.00 88 GLY A CA 1
ATOM 654 C C . GLY A 1 88 ? -16.745 -0.331 17.769 1.00 59.00 88 GLY A C 1
ATOM 655 O O . GLY A 1 88 ? -17.824 -0.710 17.261 1.00 59.00 88 GLY A O 1
#

Solvent-accessible surface area (backbone atoms only — not comparable to full-atom values): 5534 Å² total; per-residue (Å²): 94,74,45,73,42,87,51,99,78,24,41,34,69,65,38,36,38,42,74,54,70,53,94,89,50,78,76,60,92,83,47,43,80,52,98,67,23,42,36,34,64,70,95,68,79,56,32,73,55,48,78,43,81,9,76,45,83,76,76,58,46,45,76,51,74,53,98,93,46,72,44,81,41,45,66,57,62,54,74,65,48,73,49,62,78,80,84,129

Foldseek 3Di:
DWDWDQDPQAIATPKDKDAACDVPRDQPPPFDDDPRITMDHDPDDHDQKDWFALQCPVVAFDWDQDPVGIDGDSNDGDHIDIDGDDDD

Mean predicted aligned error: 6.23 Å

Nearest PDB structures (foldseek):
  5llx-assembly1_B  TM=2.002E-01  e=4.711E+00  Idiomarina sp. A28L

Radius of gyration: 14.39 Å; Cα contacts (8 Å, |Δi|>4): 150; chains: 1; bounding box: 32×33×37 Å

Sequence (88 aa):
QEDWKVTPSGLEIAEARIKGSGAGMEPPEGSVLRDGWWVYKPRIAPQRRLVLAASGATGEGWTLCTVQGCRELGKAAGDTTVLKPCEG

Secondary structure (DSSP, 8-state):
-EEEEEETTEEEEEEEEEES--TT-PPPTT-EEETTEEEE----PPBS-EEE---STTSS-EEEEETTEEEEE--SS-SPEEE-PPP-

pLDDT: mean 84.8, std 11.05, range [41.16, 95.75]